Protein AF-A0A851DU60-F1 (afdb_monomer_lite)

Structure (mmCIF, N/CA/C/O backbone):
data_AF-A0A851DU60-F1
#
_entry.id   AF-A0A851DU60-F1
#
loop_
_atom_site.group_PDB
_atom_site.id
_atom_site.type_symbol
_atom_site.label_atom_id
_atom_site.label_alt_id
_atom_site.label_comp_id
_atom_site.label_asym_id
_atom_site.label_entity_id
_atom_site.label_seq_id
_atom_site.pdbx_PDB_ins_code
_atom_site.Cartn_x
_atom_site.Cartn_y
_atom_site.Cartn_z
_atom_site.occupancy
_atom_site.B_iso_or_equiv
_atom_site.auth_seq_id
_atom_site.auth_comp_id
_atom_site.auth_asym_id
_atom_site.auth_atom_id
_atom_site.pdbx_PDB_model_num
ATOM 1 N N . ARG A 1 1 ? -7.243 -5.054 -0.755 1.00 74.12 1 ARG A N 1
ATOM 2 C CA . ARG A 1 1 ? -7.673 -6.455 -0.478 1.00 74.12 1 ARG A CA 1
ATOM 3 C C . ARG A 1 1 ? -8.334 -6.602 0.893 1.00 74.12 1 ARG A C 1
ATOM 5 O O . ARG A 1 1 ? -9.461 -7.069 0.932 1.00 74.12 1 ARG A O 1
ATOM 12 N N . PHE A 1 2 ? -7.685 -6.195 1.992 1.00 80.75 2 PHE A N 1
ATOM 13 C CA . PHE A 1 2 ? -8.273 -6.273 3.339 1.00 80.75 2 PHE A CA 1
ATOM 14 C C . PHE A 1 2 ? -9.607 -5.522 3.461 1.00 80.75 2 PHE A C 1
ATOM 16 O O . PHE A 1 2 ? -10.603 -6.132 3.821 1.00 80.75 2 PHE A O 1
ATOM 23 N N . MET A 1 3 ? -9.647 -4.237 3.095 1.00 78.81 3 MET A N 1
ATOM 24 C CA . MET A 1 3 ? -10.864 -3.429 3.243 1.00 78.81 3 MET A CA 1
ATOM 25 C C . MET A 1 3 ? -12.066 -3.970 2.464 1.00 78.81 3 MET A C 1
ATOM 27 O O . MET A 1 3 ? -13.172 -3.964 2.981 1.00 78.81 3 MET A O 1
ATOM 31 N N . ILE A 1 4 ? -11.844 -4.493 1.255 1.00 80.31 4 ILE A N 1
ATOM 32 C CA . ILE A 1 4 ? -12.900 -5.129 0.455 1.00 80.31 4 ILE A CA 1
ATOM 33 C C . ILE A 1 4 ? -13.455 -6.348 1.207 1.00 80.31 4 ILE A C 1
ATOM 35 O O . ILE A 1 4 ? -14.658 -6.446 1.409 1.00 80.31 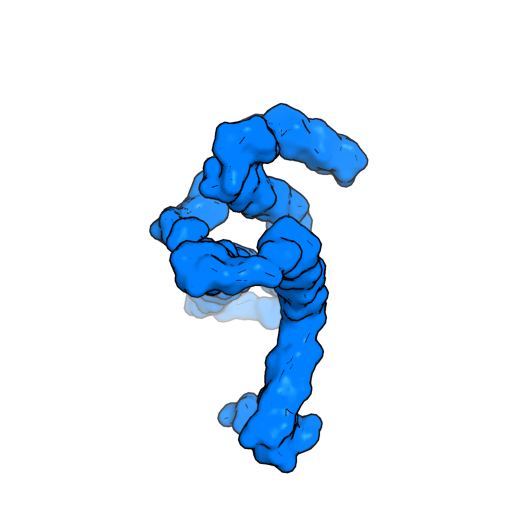4 ILE A O 1
ATOM 39 N N . LYS A 1 5 ? -12.577 -7.224 1.724 1.00 79.56 5 LYS A N 1
ATOM 40 C CA . LYS A 1 5 ? -12.985 -8.390 2.529 1.00 79.56 5 LYS A CA 1
ATOM 41 C C . LYS A 1 5 ? -13.700 -8.007 3.828 1.00 79.56 5 LYS A C 1
ATOM 43 O O . LYS A 1 5 ? -14.628 -8.699 4.221 1.00 79.56 5 LYS A O 1
ATOM 48 N N . GLN A 1 6 ? -13.279 -6.926 4.483 1.00 77.38 6 GLN A N 1
ATOM 49 C CA . GLN A 1 6 ? -13.956 -6.370 5.659 1.00 77.38 6 GLN A CA 1
ATOM 50 C C . GLN A 1 6 ? -15.393 -5.964 5.317 1.00 77.38 6 GLN A C 1
ATOM 52 O O . GLN A 1 6 ? -16.333 -6.421 5.959 1.00 77.38 6 GLN A O 1
ATOM 57 N N . VAL A 1 7 ? -15.580 -5.179 4.253 1.00 77.56 7 VAL A N 1
ATOM 58 C CA . VAL A 1 7 ? -16.913 -4.753 3.798 1.00 77.56 7 VAL A CA 1
ATOM 59 C C . VAL A 1 7 ? -17.774 -5.956 3.383 1.00 77.56 7 VAL A C 1
ATOM 61 O O . VAL A 1 7 ? -18.954 -6.033 3.731 1.00 77.56 7 VAL A O 1
ATOM 64 N N . GLU A 1 8 ? -17.194 -6.950 2.708 1.00 79.50 8 GLU A N 1
ATOM 65 C CA . GLU A 1 8 ? -17.879 -8.207 2.378 1.00 79.50 8 GLU A CA 1
ATOM 66 C C . GLU A 1 8 ? -18.298 -9.006 3.623 1.00 79.50 8 GLU A C 1
ATOM 68 O O . GLU A 1 8 ? -19.377 -9.593 3.643 1.00 79.50 8 GLU A O 1
ATOM 73 N N . GLN A 1 9 ? -17.468 -9.062 4.667 1.00 76.31 9 GLN A N 1
ATOM 74 C CA . GLN A 1 9 ?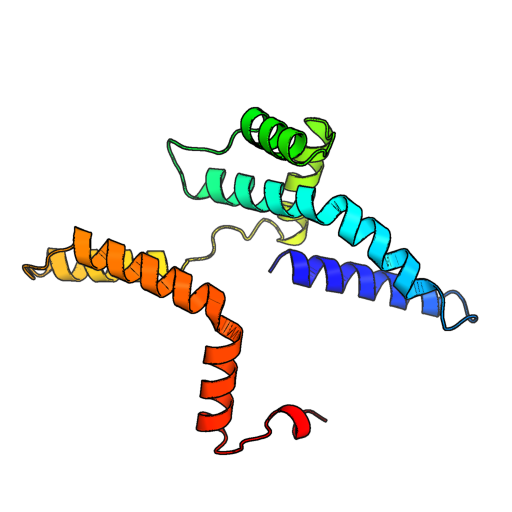 -17.794 -9.782 5.902 1.00 76.31 9 GLN A CA 1
ATOM 75 C C . GLN A 1 9 ? -18.912 -9.095 6.684 1.00 76.31 9 GLN A C 1
ATOM 77 O O . GLN A 1 9 ? -19.846 -9.767 7.118 1.00 76.31 9 GLN A O 1
ATOM 82 N N . ILE A 1 10 ? -18.852 -7.769 6.807 1.00 74.06 10 ILE A N 1
ATOM 83 C CA . ILE A 1 10 ? -19.875 -6.980 7.503 1.00 74.06 10 ILE A CA 1
ATOM 84 C C . ILE A 1 10 ? -21.217 -7.045 6.745 1.00 74.06 10 ILE A C 1
ATOM 86 O O . ILE A 1 10 ? -22.281 -7.165 7.350 1.00 74.06 10 ILE A O 1
ATOM 90 N N . SER A 1 11 ? -21.192 -7.023 5.409 1.00 68.19 11 SER A N 1
ATOM 91 C CA . SER A 1 11 ? -22.417 -7.172 4.607 1.00 68.19 11 SER A CA 1
ATOM 92 C C . SER A 1 11 ? -23.018 -8.583 4.683 1.00 68.19 11 SER A C 1
ATOM 94 O O . SER A 1 11 ? -24.244 -8.723 4.701 1.00 68.19 11 SER A O 1
ATOM 96 N N . LYS A 1 12 ? -22.189 -9.632 4.775 1.00 75.31 12 LYS A N 1
ATOM 97 C CA . LYS A 1 12 ? -22.652 -11.019 4.962 1.00 75.31 12 LYS A CA 1
ATOM 98 C C . LYS A 1 12 ? -23.296 -11.241 6.329 1.00 75.31 12 LYS A C 1
ATOM 100 O O . LYS A 1 12 ? -24.405 -11.766 6.371 1.00 75.31 12 LYS A O 1
ATOM 105 N N . SER A 1 13 ? -22.665 -10.786 7.412 1.00 66.81 13 SER A N 1
ATOM 106 C CA . SER A 1 13 ? -23.230 -10.922 8.764 1.00 66.81 13 SER A CA 1
ATOM 107 C C . SER A 1 13 ? -24.551 -10.162 8.918 1.00 66.81 13 SER A C 1
ATOM 109 O O . SER A 1 13 ? -25.468 -10.636 9.584 1.00 66.81 13 SER A O 1
ATOM 111 N N . SER A 1 14 ? -24.701 -9.020 8.238 1.00 61.34 14 SER A N 1
ATOM 112 C CA . SER A 1 14 ? -25.975 -8.296 8.171 1.00 61.34 14 SER A CA 1
ATOM 113 C C . SER A 1 14 ? -27.062 -9.091 7.435 1.00 61.34 14 SER A C 1
ATOM 115 O O . SER A 1 14 ? -28.162 -9.252 7.960 1.00 61.34 14 SER A O 1
ATOM 117 N N . ARG A 1 15 ? -26.761 -9.675 6.264 1.00 60.81 15 ARG A N 1
ATOM 118 C CA . ARG A 1 15 ? -27.721 -10.530 5.533 1.00 60.81 15 ARG A CA 1
ATOM 119 C C . ARG A 1 15 ? -28.170 -11.752 6.341 1.00 60.81 15 ARG A C 1
ATOM 121 O O . ARG A 1 15 ? -29.320 -12.166 6.218 1.00 60.81 15 ARG A O 1
ATOM 128 N N . GLU A 1 16 ? -27.285 -12.324 7.150 1.00 59.28 16 GLU A N 1
ATOM 129 C CA . GLU A 1 16 ? -27.603 -13.442 8.050 1.00 59.28 16 GLU A CA 1
ATOM 130 C C . GLU A 1 16 ? -28.490 -12.999 9.229 1.00 59.28 16 GLU A C 1
ATOM 132 O O . GLU A 1 16 ? -29.459 -13.684 9.562 1.00 59.28 16 GLU A O 1
ATOM 137 N N . ASN A 1 17 ? -28.245 -11.810 9.788 1.00 56.12 17 ASN A N 1
ATOM 138 C CA . ASN A 1 17 ? -29.085 -11.230 10.841 1.00 56.12 17 ASN A CA 1
ATOM 139 C C . ASN A 1 17 ? -30.480 -10.813 10.336 1.00 56.12 17 ASN A C 1
ATOM 141 O O . ASN A 1 17 ? -31.469 -11.034 11.031 1.00 56.12 17 ASN A O 1
ATOM 145 N N . VAL A 1 18 ? -30.595 -10.279 9.114 1.00 55.03 18 VAL A N 1
ATOM 146 C CA . VAL A 1 18 ? -31.890 -9.898 8.508 1.00 55.03 18 VAL A CA 1
ATOM 147 C C . VAL A 1 18 ? -32.754 -11.122 8.187 1.00 55.03 18 VAL A C 1
ATOM 149 O O . VAL A 1 18 ? -33.969 -11.067 8.332 1.00 55.03 18 VAL A O 1
ATOM 152 N N . ARG A 1 19 ? -32.157 -12.270 7.836 1.00 51.69 19 ARG A N 1
ATOM 153 C CA . ARG A 1 19 ? -32.909 -13.532 7.675 1.00 51.69 19 ARG A CA 1
ATOM 154 C C . ARG A 1 19 ? -33.484 -14.081 8.986 1.00 51.69 19 ARG A C 1
ATOM 156 O O . ARG A 1 19 ? -34.346 -14.949 8.935 1.00 51.69 19 ARG A O 1
ATOM 163 N N . SER A 1 20 ? -33.010 -13.589 10.130 1.00 52.12 20 SER A N 1
ATOM 164 C CA . SER A 1 20 ? -33.475 -13.994 11.462 1.00 52.12 20 SER A CA 1
ATOM 165 C C . SER A 1 20 ? -34.526 -13.035 12.046 1.00 52.12 20 SER A C 1
ATOM 167 O O . SER A 1 20 ? -35.208 -13.399 12.999 1.00 52.12 20 SER A O 1
ATOM 169 N N . CYS A 1 21 ? -34.682 -11.837 11.470 1.00 43.72 21 CYS A N 1
ATOM 170 C CA . CYS A 1 21 ? -35.644 -10.816 11.886 1.00 43.72 21 CYS A CA 1
ATOM 171 C C . CYS A 1 21 ? -36.375 -10.251 10.658 1.00 43.72 21 CYS A C 1
ATOM 173 O O . CYS A 1 21 ? -35.893 -9.328 10.002 1.00 43.72 21 CYS A O 1
ATOM 175 N N . GLU A 1 22 ? -37.567 -10.768 10.364 1.00 47.69 22 GLU A N 1
ATOM 176 C CA . GLU A 1 22 ? -38.508 -10.106 9.459 1.00 47.69 22 GLU A CA 1
ATOM 177 C C . GLU A 1 22 ? -39.044 -8.821 10.116 1.00 47.69 22 GLU A C 1
ATOM 179 O O . GLU A 1 22 ? -39.998 -8.886 10.883 1.00 47.69 22 GLU A O 1
ATOM 184 N N . GLN A 1 23 ? -38.418 -7.664 9.853 1.00 43.84 23 GLN A N 1
ATOM 185 C CA . GLN A 1 23 ? -39.059 -6.339 9.691 1.00 43.84 23 GLN A CA 1
ATOM 186 C C . GLN A 1 23 ? -38.030 -5.193 9.637 1.00 43.84 23 GLN A C 1
ATOM 188 O O . GLN A 1 23 ? -37.157 -5.087 10.495 1.00 43.84 23 GLN A O 1
ATOM 193 N N . GLY A 1 24 ? -38.219 -4.269 8.684 1.00 41.25 24 GLY A N 1
ATOM 194 C CA . GLY A 1 24 ? -37.709 -2.892 8.758 1.00 41.25 24 GLY A CA 1
ATOM 195 C C . GLY A 1 24 ? -36.584 -2.537 7.782 1.00 41.25 24 GLY A C 1
ATOM 196 O O . GLY A 1 24 ? -35.424 -2.415 8.170 1.00 41.25 24 GLY A O 1
ATOM 197 N N . GLU A 1 25 ? -36.932 -2.300 6.516 1.00 48.19 25 GLU A N 1
ATOM 198 C CA . GLU A 1 25 ? -36.049 -1.682 5.521 1.00 48.19 25 GLU A CA 1
ATOM 199 C C . GLU A 1 25 ? -35.803 -0.202 5.868 1.00 48.19 25 GLU A C 1
ATOM 201 O O . GLU A 1 25 ? -36.732 0.601 5.900 1.00 48.19 25 GLU A O 1
ATOM 206 N N . GLY A 1 26 ? -34.545 0.173 6.127 1.00 45.66 26 GLY A N 1
ATOM 207 C CA . GLY A 1 26 ? -34.121 1.581 6.098 1.00 45.66 26 GLY A CA 1
ATOM 208 C C . GLY A 1 26 ? -33.000 1.993 7.058 1.00 45.66 26 GLY A C 1
ATOM 209 O O . GLY A 1 26 ? -32.241 2.899 6.726 1.00 45.66 26 GLY A O 1
ATOM 210 N N . SER A 1 27 ? -32.834 1.338 8.213 1.00 49.78 27 SER A N 1
ATOM 211 C CA . SER A 1 27 ? -31.931 1.825 9.281 1.00 49.78 27 SER A CA 1
ATOM 212 C C . SER A 1 27 ? -30.586 1.094 9.405 1.00 49.78 27 SER A C 1
ATOM 214 O O . SER A 1 27 ? -29.660 1.616 10.020 1.00 49.78 27 SER A O 1
ATOM 216 N N . SER A 1 28 ? -30.434 -0.091 8.804 1.00 54.94 28 SER A N 1
ATOM 217 C CA . SER A 1 28 ? -29.236 -0.928 8.998 1.00 54.94 28 SER A CA 1
ATOM 218 C C . SER A 1 28 ? -27.964 -0.323 8.381 1.00 54.94 28 SER A C 1
ATOM 220 O O . SER A 1 28 ? -26.892 -0.391 8.980 1.00 54.94 28 SER A O 1
ATOM 222 N N . TRP A 1 29 ? -28.064 0.323 7.212 1.00 51.75 29 TRP A N 1
ATOM 223 C CA . TRP A 1 29 ? -26.894 0.812 6.468 1.00 51.75 29 TRP A CA 1
ATOM 224 C C . TRP A 1 29 ? -26.242 2.066 7.061 1.00 51.75 29 TRP A C 1
ATOM 226 O O . TRP A 1 29 ? -25.034 2.231 6.909 1.00 51.75 29 TRP A O 1
ATOM 236 N N . SER A 1 30 ? -26.996 2.949 7.724 1.00 54.19 30 SER A N 1
ATOM 237 C CA . SER A 1 30 ? -26.419 4.107 8.425 1.00 54.19 30 SER A CA 1
ATOM 238 C C . SER A 1 30 ? -25.661 3.658 9.674 1.00 54.19 30 SER A C 1
ATOM 240 O O . SER A 1 30 ? -24.494 4.005 9.809 1.00 54.19 30 SER A O 1
ATOM 242 N N . SER A 1 31 ? -26.244 2.764 10.484 1.00 56.66 31 SER A N 1
ATOM 243 C CA . SER A 1 31 ? -25.573 2.183 11.662 1.00 56.66 31 SER A CA 1
ATOM 244 C C . SER A 1 31 ? -24.327 1.346 11.335 1.00 56.66 31 SER A C 1
ATOM 246 O O . SER A 1 31 ? -23.480 1.124 12.194 1.00 56.66 31 SER A O 1
ATOM 248 N N . LEU A 1 32 ? -24.202 0.871 10.090 1.00 57.81 32 LEU A N 1
ATOM 249 C CA . LEU A 1 32 ? -23.053 0.095 9.614 1.00 57.81 32 LEU A CA 1
ATOM 250 C C . LEU A 1 32 ? -21.851 0.979 9.248 1.00 57.81 32 LEU A C 1
ATOM 252 O O . LEU A 1 32 ? -20.712 0.513 9.272 1.00 57.81 32 LEU A O 1
ATOM 256 N N . LYS A 1 33 ? -22.107 2.232 8.848 1.00 59.12 33 LYS A N 1
ATOM 257 C CA . LYS A 1 33 ? -21.073 3.162 8.376 1.00 59.12 33 LYS A CA 1
ATOM 258 C C . LYS A 1 33 ? -20.240 3.696 9.533 1.00 59.12 33 LYS A C 1
ATOM 260 O O . LYS A 1 33 ? -19.023 3.766 9.392 1.00 59.12 33 LYS A O 1
ATOM 265 N N . ASP A 1 34 ? -20.872 3.983 10.662 1.00 60.78 34 ASP A N 1
ATOM 266 C CA . ASP A 1 34 ? -20.228 4.580 11.834 1.00 60.78 34 ASP A CA 1
ATOM 267 C C . ASP A 1 34 ? -19.012 3.765 12.334 1.00 60.78 34 ASP A C 1
ATOM 269 O O . ASP A 1 34 ? -17.903 4.300 12.323 1.00 60.78 34 ASP A O 1
ATOM 273 N N . PRO A 1 35 ? -19.106 2.444 12.609 1.00 65.00 35 PRO A N 1
ATOM 274 C CA . PRO A 1 35 ? -17.947 1.665 13.062 1.00 65.00 35 PRO A CA 1
ATOM 275 C C . PRO A 1 35 ? -16.863 1.478 11.985 1.00 65.00 35 PRO A C 1
ATOM 277 O O . PRO A 1 35 ? -15.686 1.278 12.308 1.00 65.00 35 PRO A O 1
ATOM 280 N N . ILE A 1 36 ? -17.230 1.529 10.698 1.00 68.62 36 ILE A N 1
ATOM 281 C CA . ILE A 1 36 ? -16.264 1.457 9.592 1.00 68.62 36 ILE A CA 1
ATOM 282 C C . ILE A 1 36 ? -15.462 2.755 9.524 1.00 68.62 36 ILE A C 1
ATOM 284 O O . ILE A 1 36 ? -14.239 2.686 9.422 1.00 68.62 36 ILE A O 1
ATOM 288 N N . TYR A 1 37 ? -16.122 3.912 9.608 1.00 69.56 37 TYR A N 1
ATOM 289 C CA . TYR A 1 37 ? -15.466 5.221 9.603 1.00 69.56 37 TYR A CA 1
ATOM 290 C C . TYR A 1 37 ? -14.604 5.429 10.849 1.00 69.56 37 TYR A C 1
ATOM 292 O O . TYR A 1 37 ? -13.441 5.821 10.721 1.00 69.56 37 TYR A O 1
ATOM 300 N N . ASP A 1 38 ? -15.121 5.074 12.025 1.00 73.56 38 ASP A N 1
ATOM 301 C CA . ASP A 1 38 ? -14.432 5.268 13.306 1.00 73.56 38 ASP A CA 1
ATOM 302 C C . ASP A 1 38 ? -13.156 4.433 13.433 1.00 73.56 38 ASP A C 1
ATOM 304 O O . ASP A 1 38 ? -12.212 4.820 14.122 1.00 73.56 38 ASP A O 1
ATOM 308 N N . THR A 1 39 ? -13.091 3.288 12.749 1.00 83.38 39 THR A N 1
ATOM 309 C CA . THR A 1 39 ? -11.904 2.420 12.766 1.00 83.38 39 THR A CA 1
ATOM 310 C C . THR A 1 39 ? -11.068 2.515 11.496 1.00 83.38 39 THR A C 1
ATOM 312 O O . THR A 1 39 ? -9.975 1.951 11.448 1.00 83.38 39 THR A O 1
ATOM 315 N N . PHE A 1 40 ? -11.524 3.244 10.475 1.00 85.88 40 PHE A N 1
ATOM 316 C CA . PHE A 1 40 ? -10.883 3.294 9.162 1.00 85.88 40 PHE A CA 1
ATOM 317 C C . PHE A 1 40 ? -9.412 3.707 9.240 1.00 85.88 40 PHE A C 1
ATOM 319 O O . PHE A 1 40 ? -8.536 3.018 8.713 1.00 85.88 40 PHE A O 1
ATOM 326 N N . VAL A 1 41 ? -9.136 4.812 9.935 1.00 90.00 41 VAL A N 1
ATOM 327 C CA . VAL A 1 41 ? -7.781 5.363 10.057 1.00 90.00 41 VAL A CA 1
ATOM 328 C C . VAL A 1 41 ? -6.880 4.401 10.829 1.00 90.00 41 VAL A C 1
ATOM 330 O O . VAL A 1 41 ? -5.755 4.143 10.401 1.00 90.00 41 VAL A O 1
ATOM 333 N N . LEU A 1 42 ? -7.394 3.784 11.899 1.00 91.38 42 LEU A N 1
ATOM 334 C CA . LEU A 1 42 ? -6.678 2.746 12.640 1.00 91.38 42 LEU A CA 1
ATOM 335 C C . LEU A 1 42 ? -6.332 1.552 11.739 1.00 91.38 42 LEU A C 1
ATOM 337 O O . LEU A 1 42 ? -5.187 1.102 11.721 1.00 91.38 42 LEU A O 1
ATOM 341 N N . ARG A 1 43 ? -7.290 1.068 10.936 1.00 90.81 43 ARG A N 1
ATOM 342 C CA . ARG A 1 43 ? -7.069 -0.031 9.982 1.00 90.81 43 ARG A CA 1
ATOM 343 C C . ARG A 1 43 ? -6.026 0.320 8.930 1.00 90.81 43 ARG A C 1
ATOM 345 O O . ARG A 1 43 ? -5.201 -0.532 8.597 1.00 90.81 43 ARG A O 1
ATOM 352 N N . LEU A 1 44 ? -6.064 1.545 8.413 1.00 91.00 44 LEU A N 1
ATOM 353 C CA . LEU A 1 44 ? -5.117 2.027 7.414 1.00 91.00 44 LEU A CA 1
ATOM 354 C C . LEU A 1 44 ? -3.700 2.065 7.989 1.00 91.00 44 LEU A C 1
ATOM 356 O O . LEU A 1 44 ? -2.791 1.480 7.399 1.00 91.00 44 LEU A O 1
ATOM 360 N N . VAL A 1 45 ? -3.525 2.657 9.172 1.00 91.88 45 VAL A N 1
ATOM 361 C CA . VAL A 1 45 ? -2.223 2.717 9.850 1.00 91.88 45 VAL A CA 1
ATOM 362 C C . VAL A 1 45 ? -1.705 1.315 10.180 1.00 91.88 45 VAL A C 1
ATOM 364 O O . VAL A 1 45 ? -0.550 1.020 9.880 1.00 91.88 45 VAL A O 1
ATOM 367 N N . SER A 1 46 ? -2.553 0.409 10.678 1.00 92.75 46 SER A N 1
ATOM 368 C CA . SER A 1 46 ? -2.165 -0.993 10.902 1.00 92.75 46 SER A CA 1
ATOM 369 C C . SER A 1 46 ? -1.714 -1.693 9.614 1.00 92.75 46 SER A C 1
ATOM 371 O O . SER A 1 46 ? -0.736 -2.437 9.628 1.00 92.75 46 SER A O 1
ATOM 373 N N . CYS A 1 47 ? -2.379 -1.451 8.477 1.00 91.00 47 CYS A N 1
ATOM 374 C CA . CYS A 1 47 ? -1.947 -2.007 7.189 1.00 91.00 47 CYS A CA 1
ATOM 375 C C . CYS A 1 47 ? -0.564 -1.479 6.775 1.00 91.00 47 CYS A C 1
ATOM 377 O O . CYS A 1 47 ? 0.265 -2.260 6.307 1.00 91.00 47 CYS A O 1
ATOM 379 N N . VAL A 1 48 ? -0.299 -0.183 6.977 1.00 89.94 48 VAL A N 1
ATOM 380 C CA . VAL A 1 48 ? 1.007 0.437 6.690 1.00 89.94 48 VAL A CA 1
ATOM 381 C C . VAL A 1 48 ? 2.099 -0.140 7.591 1.00 89.94 48 VAL A C 1
ATOM 383 O O . VAL A 1 48 ? 3.175 -0.479 7.101 1.00 89.94 48 VAL A O 1
ATOM 386 N N . GLN A 1 49 ? 1.828 -0.322 8.886 1.00 90.81 49 GLN A N 1
ATOM 387 C CA . GLN A 1 49 ? 2.780 -0.940 9.811 1.00 90.81 49 GLN A CA 1
ATOM 388 C C . GLN A 1 49 ? 3.115 -2.379 9.425 1.00 90.81 49 GLN A C 1
ATOM 390 O O . GLN A 1 49 ? 4.289 -2.744 9.400 1.00 90.81 49 GLN A O 1
ATOM 395 N N . LEU A 1 50 ? 2.108 -3.190 9.086 1.00 89.75 50 LEU A N 1
ATOM 396 C CA . LEU A 1 50 ? 2.326 -4.560 8.622 1.00 89.75 50 LEU A CA 1
ATOM 397 C C . LEU A 1 50 ? 3.152 -4.588 7.330 1.00 89.75 50 LEU A C 1
ATOM 399 O O . LEU A 1 50 ? 4.124 -5.333 7.253 1.00 89.75 50 LEU A O 1
ATOM 403 N N . ALA A 1 51 ? 2.824 -3.749 6.344 1.00 86.62 51 ALA A N 1
ATOM 404 C CA . ALA A 1 51 ? 3.590 -3.660 5.100 1.00 86.62 51 ALA A CA 1
ATOM 405 C C . ALA A 1 51 ? 5.045 -3.225 5.347 1.00 86.62 51 ALA A C 1
ATOM 407 O O . ALA A 1 51 ? 5.970 -3.800 4.773 1.00 86.62 51 ALA A O 1
ATOM 408 N N . SER A 1 52 ? 5.251 -2.259 6.246 1.00 87.00 52 SER A N 1
ATOM 409 C CA . SER A 1 52 ? 6.572 -1.779 6.651 1.00 87.00 52 SER A CA 1
ATOM 410 C C . SER A 1 52 ? 7.392 -2.869 7.349 1.00 87.00 52 SER A C 1
ATOM 412 O O . SER A 1 52 ? 8.547 -3.070 6.989 1.00 87.00 52 SER A O 1
ATOM 414 N N . LYS A 1 53 ? 6.788 -3.637 8.267 1.00 87.06 53 LYS A N 1
ATOM 415 C CA . LYS A 1 53 ? 7.428 -4.788 8.934 1.00 87.06 53 LYS A CA 1
ATOM 416 C C . LYS A 1 53 ? 7.854 -5.886 7.954 1.00 87.06 53 LYS A C 1
ATOM 418 O O . LYS A 1 53 ? 8.837 -6.568 8.211 1.00 87.06 53 LYS A O 1
ATOM 423 N N . LEU A 1 54 ? 7.112 -6.074 6.861 1.00 80.00 54 LEU A N 1
ATOM 424 C CA . LEU A 1 54 ? 7.405 -7.098 5.850 1.00 80.00 54 LEU A CA 1
ATOM 425 C C . LEU A 1 54 ? 8.441 -6.652 4.817 1.00 80.00 54 LEU A C 1
ATOM 427 O O . LEU A 1 54 ? 9.202 -7.481 4.330 1.00 80.00 54 LEU A O 1
ATOM 431 N N . SER A 1 55 ? 8.438 -5.367 4.458 1.00 73.62 55 SER A N 1
ATOM 432 C CA . SER A 1 55 ? 9.190 -4.861 3.299 1.00 73.62 55 SER A CA 1
ATOM 433 C C . SER A 1 55 ? 10.466 -4.115 3.685 1.00 73.62 55 SER A C 1
ATOM 435 O O . SER A 1 55 ? 11.350 -3.948 2.851 1.00 73.62 55 SER A O 1
ATOM 437 N N . LEU A 1 56 ? 10.581 -3.635 4.929 1.00 66.00 56 LEU A N 1
ATOM 438 C CA . LEU A 1 56 ? 11.703 -2.810 5.372 1.00 66.00 56 LEU A CA 1
ATOM 439 C C . LEU A 1 56 ? 12.478 -3.523 6.478 1.00 66.00 56 LEU A C 1
ATOM 441 O O . LEU A 1 56 ? 11.974 -3.729 7.575 1.00 66.00 56 LEU A O 1
ATOM 445 N N . HIS A 1 57 ? 13.742 -3.839 6.209 1.00 59.06 57 HIS A N 1
ATOM 446 C CA . HIS A 1 57 ? 14.621 -4.482 7.189 1.00 59.06 57 HIS A CA 1
ATOM 447 C C . HIS A 1 57 ? 15.156 -3.500 8.256 1.00 59.06 57 HIS A C 1
ATOM 449 O O . HIS A 1 57 ? 15.531 -3.920 9.346 1.00 59.06 57 HIS A O 1
ATOM 455 N N . TYR A 1 58 ? 15.174 -2.187 7.973 1.00 54.94 58 TYR A N 1
ATOM 456 C CA . TYR A 1 58 ? 15.786 -1.177 8.859 1.00 54.94 58 TYR A CA 1
ATOM 457 C C . TYR A 1 58 ? 14.888 0.021 9.222 1.00 54.94 58 TYR A C 1
ATOM 459 O O . TYR A 1 58 ? 15.061 0.595 10.292 1.00 54.94 58 TYR A O 1
ATOM 467 N N . ASN A 1 59 ? 13.891 0.371 8.398 1.00 63.47 59 ASN A N 1
ATOM 468 C CA . ASN A 1 59 ? 13.009 1.533 8.612 1.00 63.47 59 ASN A CA 1
ATOM 469 C C . ASN A 1 59 ? 11.572 1.110 8.941 1.00 63.47 59 ASN A C 1
ATOM 471 O O . ASN A 1 59 ? 10.610 1.544 8.306 1.00 63.47 59 ASN A O 1
ATOM 475 N N . ILE A 1 60 ? 11.427 0.212 9.913 1.00 76.25 60 ILE A N 1
ATOM 476 C CA . ILE A 1 60 ? 10.117 -0.304 10.310 1.00 76.25 60 ILE A CA 1
ATOM 477 C C . ILE A 1 60 ? 9.325 0.798 11.024 1.00 76.25 60 ILE A C 1
ATOM 479 O O . ILE A 1 60 ? 9.798 1.392 11.997 1.00 76.25 60 ILE A O 1
ATOM 483 N N . VAL A 1 61 ? 8.087 1.035 10.590 1.00 80.12 61 VAL A N 1
ATOM 484 C CA . VAL A 1 61 ? 7.124 1.877 11.306 1.00 80.12 61 VAL A CA 1
ATOM 485 C C . VAL A 1 61 ? 6.753 1.169 12.608 1.00 80.12 61 VAL A C 1
ATOM 487 O O . VAL A 1 61 ? 5.903 0.275 12.649 1.00 80.12 61 VAL A O 1
ATOM 490 N N . ASN A 1 62 ? 7.432 1.551 13.687 1.00 85.25 62 ASN A N 1
ATOM 491 C CA . ASN A 1 62 ? 7.181 1.001 15.011 1.00 85.25 62 ASN A CA 1
ATOM 492 C C . ASN A 1 62 ? 5.840 1.501 15.588 1.00 85.25 62 ASN A C 1
ATOM 494 O O . ASN A 1 62 ? 5.213 2.438 15.084 1.00 85.25 62 ASN A O 1
ATOM 498 N N . THR A 1 63 ? 5.391 0.845 16.657 1.00 87.06 63 THR A N 1
ATOM 499 C CA . THR A 1 63 ? 4.135 1.158 17.352 1.00 87.06 63 THR A CA 1
ATOM 500 C C . THR A 1 63 ? 4.097 2.606 17.843 1.00 87.06 63 THR A C 1
ATOM 502 O O . THR A 1 63 ? 3.068 3.262 17.725 1.00 87.06 63 THR A O 1
ATOM 505 N N . ASP A 1 64 ? 5.209 3.139 18.350 1.00 88.12 64 ASP A N 1
ATOM 506 C CA . ASP A 1 64 ? 5.266 4.505 18.880 1.00 88.12 64 ASP A CA 1
ATOM 507 C C . ASP A 1 64 ? 5.161 5.573 17.778 1.00 88.12 64 ASP A C 1
ATOM 509 O O . ASP A 1 64 ? 4.487 6.583 17.966 1.00 88.12 64 ASP A O 1
ATOM 513 N N . THR A 1 65 ? 5.763 5.350 16.609 1.00 89.44 65 THR A N 1
ATOM 514 C CA . THR A 1 65 ? 5.661 6.227 15.434 1.00 89.44 65 THR A CA 1
ATOM 515 C C . THR A 1 65 ? 4.238 6.229 14.888 1.00 89.44 65 THR A C 1
ATOM 517 O O . THR A 1 65 ? 3.696 7.295 14.601 1.00 89.44 65 THR A O 1
ATOM 520 N N . ALA A 1 66 ? 3.601 5.059 14.808 1.00 90.50 66 ALA A N 1
ATOM 521 C CA . ALA A 1 66 ? 2.205 4.950 14.398 1.00 90.50 66 ALA A CA 1
ATOM 522 C C . ALA A 1 66 ? 1.253 5.649 15.379 1.00 90.50 66 ALA A C 1
ATOM 524 O O . ALA A 1 66 ? 0.365 6.381 14.950 1.00 90.50 66 ALA A O 1
ATOM 525 N N . LEU A 1 67 ? 1.463 5.494 16.690 1.00 91.75 67 LEU A N 1
ATOM 526 C CA . LEU A 1 67 ? 0.658 6.189 17.695 1.00 91.75 67 LEU A CA 1
ATOM 527 C C . LEU A 1 67 ? 0.863 7.704 17.664 1.00 91.75 67 LEU A C 1
ATOM 529 O O . LEU A 1 67 ? -0.117 8.439 17.724 1.00 91.75 67 LEU A O 1
ATOM 533 N N . LYS A 1 68 ? 2.10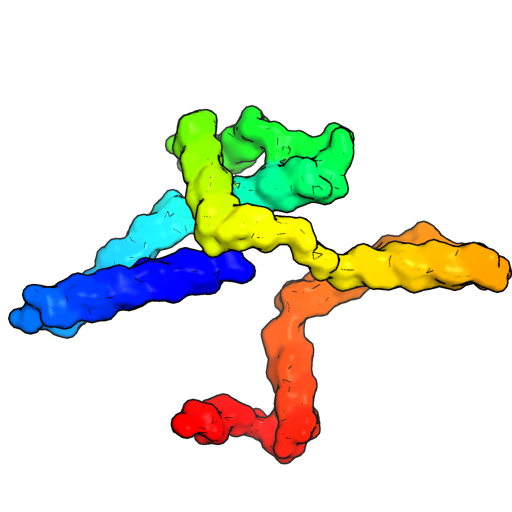1 8.186 17.507 1.00 92.00 68 LYS A N 1
ATOM 534 C CA . LYS A 1 68 ? 2.377 9.623 17.336 1.00 92.00 68 LYS A CA 1
ATOM 535 C C . LYS A 1 68 ? 1.695 10.191 16.090 1.00 92.00 68 LYS A C 1
ATOM 537 O O . LYS A 1 68 ? 1.168 11.298 16.136 1.00 92.00 68 LYS A O 1
ATOM 542 N N . PHE A 1 69 ? 1.681 9.432 14.994 1.00 91.75 69 PHE A N 1
ATOM 543 C CA . PHE A 1 69 ? 0.967 9.804 13.774 1.00 91.75 69 PHE A CA 1
ATOM 544 C C . PHE A 1 69 ? -0.556 9.829 13.977 1.00 91.75 69 PHE A C 1
ATOM 546 O O . PHE A 1 69 ? -1.225 10.768 13.563 1.00 91.75 69 PHE A O 1
ATOM 553 N N . LEU A 1 70 ? -1.123 8.840 14.670 1.00 91.19 70 LEU A N 1
ATOM 554 C CA . LEU A 1 70 ? -2.552 8.834 14.999 1.00 91.19 70 LEU A CA 1
ATOM 555 C C . LEU A 1 70 ? -2.925 10.021 15.905 1.00 91.19 70 LEU A C 1
ATOM 557 O O . LEU A 1 70 ? -3.927 10.692 15.659 1.00 91.19 70 LEU A O 1
ATOM 561 N N . GLN A 1 71 ? -2.074 10.346 16.881 1.00 92.50 71 GLN A N 1
ATOM 562 C CA . GLN A 1 71 ? -2.245 11.503 17.761 1.00 92.50 71 GLN A CA 1
ATOM 563 C C . GLN A 1 71 ? -2.190 12.834 17.001 1.00 92.50 71 GLN A C 1
ATOM 565 O O . GLN A 1 71 ? -2.993 13.723 17.288 1.00 92.50 71 GLN A O 1
ATOM 570 N N . SER A 1 72 ? -1.301 12.985 16.011 1.00 93.00 72 SER A N 1
ATOM 571 C CA . SER A 1 72 ? -1.249 14.207 15.192 1.00 93.00 72 SER A CA 1
ATOM 572 C C . SER A 1 72 ? -2.507 14.400 14.337 1.00 93.00 72 SER A C 1
ATOM 574 O O . SER A 1 72 ? -2.885 15.534 14.046 1.00 93.00 72 SER A O 1
ATOM 576 N N . LEU A 1 73 ? -3.204 13.308 14.014 1.00 89.50 73 LEU A N 1
ATOM 577 C CA . LEU A 1 73 ? -4.509 13.300 13.352 1.00 89.50 73 LEU A CA 1
ATOM 578 C C . LEU A 1 73 ? -5.700 13.431 14.323 1.00 89.50 73 LEU A C 1
ATOM 580 O O . LEU A 1 73 ? -6.844 13.325 13.889 1.00 89.50 73 LEU A O 1
ATOM 584 N N . LYS A 1 74 ? -5.451 13.700 15.615 1.00 89.69 74 LYS A N 1
ATOM 585 C CA . LYS A 1 74 ? -6.453 13.806 16.698 1.00 89.69 74 LYS A CA 1
ATOM 586 C C . LYS A 1 74 ? -7.153 12.492 17.065 1.00 89.69 74 LYS A C 1
ATOM 588 O O . LYS A 1 74 ? -8.190 12.521 17.725 1.00 89.69 74 LYS A O 1
ATOM 593 N N . TYR A 1 75 ? -6.572 11.349 16.707 1.00 88.00 75 TYR A N 1
ATOM 594 C CA . TYR A 1 75 ? -7.040 10.045 17.167 1.00 88.00 75 TYR A CA 1
ATOM 595 C C . TYR A 1 75 ? -6.272 9.598 18.414 1.00 88.00 75 TYR A C 1
ATOM 597 O O . TYR A 1 75 ? -5.040 9.606 18.444 1.00 88.00 75 TYR A O 1
ATOM 605 N N . SER A 1 76 ? -7.002 9.169 19.443 1.00 88.94 76 SER A N 1
ATOM 606 C CA . SER A 1 76 ? -6.428 8.643 20.683 1.00 88.94 76 SER A CA 1
ATOM 607 C C . SER A 1 76 ? -6.642 7.137 20.758 1.00 88.94 76 SER A C 1
ATOM 609 O O . SER A 1 76 ? -7.659 6.689 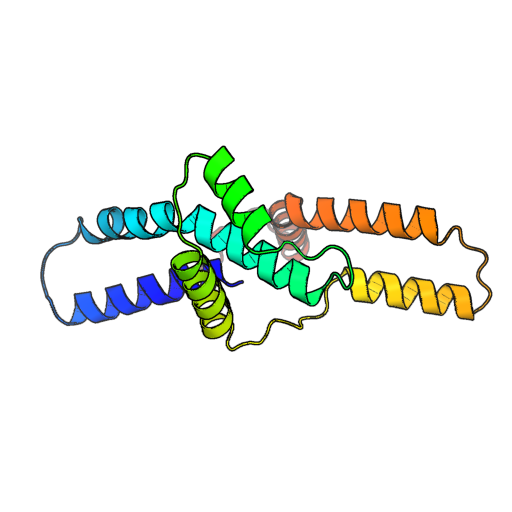21.278 1.00 88.94 76 SER A O 1
ATOM 611 N N . TYR A 1 77 ? -5.670 6.371 20.264 1.00 89.50 77 TYR A N 1
ATOM 612 C CA . TYR A 1 77 ? -5.643 4.915 20.400 1.00 89.50 77 TYR A CA 1
ATOM 613 C C . TYR A 1 77 ? -4.530 4.467 21.346 1.00 89.50 77 TYR A C 1
ATOM 615 O O . TYR A 1 77 ? -3.487 5.113 21.490 1.00 89.50 77 TYR A O 1
ATOM 623 N N . THR A 1 78 ? -4.743 3.323 21.972 1.00 91.75 78 THR A N 1
ATOM 624 C CA . THR A 1 78 ? -3.777 2.627 22.813 1.00 91.75 78 THR A CA 1
ATOM 625 C C . THR A 1 78 ? -2.906 1.680 21.985 1.00 91.75 78 THR A C 1
ATOM 627 O O . THR A 1 78 ? -3.250 1.263 20.876 1.00 91.75 78 THR A O 1
ATOM 630 N N . LYS A 1 79 ? -1.760 1.278 22.551 1.00 92.38 79 LYS A N 1
ATOM 631 C CA . LYS A 1 79 ? -0.901 0.239 21.954 1.00 92.38 79 LYS A CA 1
ATOM 632 C C . LYS A 1 79 ? -1.658 -1.078 21.751 1.00 92.38 79 LYS A C 1
ATOM 634 O O . LYS A 1 79 ? -1.426 -1.758 20.755 1.00 92.38 79 LYS A O 1
ATOM 639 N N . GLN A 1 80 ? -2.551 -1.412 22.684 1.00 92.69 80 GLN A N 1
ATOM 640 C CA . GLN A 1 80 ? -3.349 -2.632 22.644 1.00 92.69 80 GLN A CA 1
ATOM 641 C C . GLN A 1 80 ? -4.329 -2.618 21.467 1.00 92.69 80 GLN A C 1
ATOM 643 O O . GLN A 1 80 ? -4.333 -3.556 20.676 1.00 92.69 80 GLN A O 1
ATOM 648 N N . GLU A 1 81 ? -5.082 -1.530 21.287 1.00 91.56 81 GLU A N 1
ATOM 649 C CA . GLU A 1 81 ? -6.023 -1.386 20.165 1.00 91.56 81 GLU A CA 1
ATOM 650 C C . GLU A 1 81 ? -5.314 -1.449 18.807 1.00 91.56 81 GLU A C 1
ATOM 652 O O . GLU A 1 81 ? -5.816 -2.054 17.858 1.00 91.56 81 GLU A O 1
ATOM 657 N N . LEU A 1 82 ? -4.112 -0.871 18.713 1.00 92.88 82 LEU A N 1
ATOM 658 C CA . LEU A 1 82 ? -3.307 -0.938 17.496 1.00 92.88 82 LEU A CA 1
ATOM 659 C C . LEU A 1 82 ? -2.870 -2.376 17.175 1.00 92.88 82 LEU A C 1
ATOM 661 O O . LEU A 1 82 ? -2.967 -2.808 16.025 1.00 92.88 82 LEU A O 1
ATOM 665 N N . LEU A 1 83 ? -2.444 -3.134 18.188 1.00 92.31 83 LEU A N 1
ATOM 666 C CA . LEU A 1 83 ? -2.032 -4.531 18.041 1.00 92.31 83 LEU A CA 1
ATOM 667 C C . LEU A 1 83 ? -3.216 -5.440 17.687 1.00 92.31 83 LEU A C 1
ATOM 669 O O . LEU A 1 83 ? -3.111 -6.289 16.799 1.00 92.31 83 LEU A O 1
ATOM 673 N N . GLU A 1 84 ? -4.363 -5.243 18.332 1.00 93.56 84 GLU A N 1
ATOM 674 C CA . GLU A 1 84 ? -5.601 -5.951 17.997 1.00 93.56 84 GLU A CA 1
ATOM 675 C C . GLU A 1 84 ? -6.052 -5.647 16.568 1.00 93.56 84 GLU A C 1
ATOM 677 O O . GLU A 1 84 ? -6.469 -6.553 15.834 1.00 93.56 84 GLU A O 1
ATOM 682 N N . SER A 1 85 ? -5.908 -4.393 16.136 1.00 92.69 85 SER A N 1
ATOM 683 C CA . SER A 1 85 ? -6.185 -3.996 14.761 1.00 92.69 85 SER A CA 1
ATOM 684 C C . SER A 1 85 ? -5.269 -4.713 13.763 1.00 92.69 85 SER A C 1
ATOM 686 O O . SER A 1 85 ? -5.780 -5.294 12.799 1.00 92.69 85 SER A O 1
ATOM 688 N N . GLU A 1 86 ? -3.953 -4.758 14.007 1.00 92.69 86 GLU A N 1
ATOM 689 C CA . GLU A 1 86 ? -3.001 -5.516 13.179 1.00 92.69 86 GLU A CA 1
ATOM 690 C C . GLU A 1 86 ? -3.363 -7.007 13.112 1.00 92.69 86 GLU A C 1
ATOM 692 O O . GLU A 1 86 ? -3.436 -7.589 12.025 1.00 92.69 86 GLU A O 1
ATOM 697 N N . LEU A 1 87 ? -3.657 -7.626 14.258 1.00 92.44 87 LEU A N 1
ATOM 698 C CA . LEU A 1 87 ? -4.030 -9.037 14.324 1.00 92.44 87 LEU A CA 1
ATOM 699 C C . LEU A 1 87 ? -5.303 -9.323 13.520 1.00 92.44 87 LEU A C 1
ATOM 701 O O . LEU A 1 87 ? -5.388 -10.331 12.815 1.00 92.44 87 LEU A O 1
ATOM 705 N N . ALA A 1 88 ? -6.296 -8.442 13.600 1.00 91.31 88 ALA A N 1
ATOM 706 C CA . ALA A 1 88 ? -7.524 -8.570 12.828 1.00 91.31 88 ALA A CA 1
ATOM 707 C C . ALA A 1 88 ? -7.286 -8.396 11.315 1.00 91.31 88 ALA A C 1
ATOM 709 O O . ALA A 1 88 ? -7.885 -9.136 10.527 1.00 91.31 88 ALA A O 1
ATOM 710 N N . VAL A 1 89 ? -6.372 -7.512 10.893 1.00 91.44 89 VAL A N 1
ATOM 711 C CA . VAL A 1 89 ? -5.942 -7.420 9.483 1.00 91.44 89 VAL A CA 1
ATOM 712 C C . VAL A 1 89 ? -5.331 -8.743 9.022 1.00 91.44 89 VAL A C 1
ATOM 714 O O . VAL A 1 89 ? -5.762 -9.307 8.011 1.00 91.44 89 VAL A O 1
ATOM 717 N N . LEU A 1 90 ? -4.387 -9.284 9.793 1.00 91.12 90 LEU A N 1
ATOM 718 C CA . LEU A 1 90 ? -3.717 -10.549 9.486 1.00 91.12 90 LEU A CA 1
ATOM 719 C C . LEU A 1 90 ? -4.700 -11.721 9.399 1.00 91.12 90 LEU A C 1
ATOM 721 O O . LEU A 1 90 ? -4.695 -12.454 8.409 1.00 91.12 90 LEU A O 1
ATOM 725 N N . LYS A 1 91 ? -5.594 -11.865 10.384 1.00 91.19 91 LYS A N 1
ATOM 726 C CA . LYS A 1 91 ? -6.630 -12.910 10.399 1.00 91.19 91 LYS A CA 1
ATOM 727 C C . LYS A 1 91 ? -7.555 -12.817 9.185 1.00 91.19 91 LYS A C 1
ATOM 729 O O . LYS A 1 91 ? -7.816 -13.828 8.537 1.00 91.19 91 LYS A O 1
ATOM 734 N N . THR A 1 92 ? -7.992 -11.611 8.825 1.00 89.12 92 THR A N 1
ATOM 735 C CA . THR A 1 92 ? -8.872 -11.379 7.661 1.00 89.12 92 THR A CA 1
ATOM 736 C C . THR A 1 92 ? -8.183 -11.746 6.346 1.00 89.12 92 THR A C 1
ATOM 738 O O . THR A 1 92 ? -8.800 -12.279 5.418 1.00 89.12 92 THR A O 1
ATOM 741 N N . LEU A 1 93 ? -6.875 -11.507 6.264 1.00 87.88 93 LEU A N 1
ATOM 742 C CA . LEU A 1 93 ? -6.046 -11.924 5.136 1.00 87.88 93 LEU A CA 1
ATOM 743 C C . LEU A 1 93 ? -5.601 -13.391 5.223 1.00 87.88 93 LEU A C 1
ATOM 745 O O . LEU A 1 93 ? -4.913 -13.853 4.319 1.00 87.88 93 LEU A O 1
ATOM 749 N N . ARG A 1 94 ? -5.996 -14.134 6.267 1.00 88.75 94 ARG A N 1
ATOM 750 C CA . ARG A 1 94 ? -5.521 -15.498 6.559 1.00 88.75 94 ARG A CA 1
ATOM 751 C C . ARG A 1 94 ? -3.994 -15.596 6.561 1.00 88.75 94 ARG A C 1
ATOM 753 O O . ARG A 1 94 ? -3.438 -16.574 6.077 1.00 88.75 94 ARG A O 1
ATOM 760 N N . PHE A 1 95 ? -3.329 -14.550 7.053 1.00 87.12 95 PHE A N 1
ATOM 761 C CA . PHE A 1 95 ? -1.870 -14.415 7.077 1.00 87.12 95 PHE A CA 1
ATOM 762 C C . PHE A 1 95 ? -1.200 -14.503 5.686 1.00 87.12 95 PHE A C 1
ATOM 764 O O . PHE A 1 95 ? 0.020 -14.594 5.590 1.00 87.12 95 PHE A O 1
ATOM 771 N N . GLN A 1 96 ? -1.968 -14.404 4.592 1.00 85.62 96 GLN A N 1
ATOM 772 C CA . GLN A 1 96 ? -1.454 -14.376 3.219 1.00 85.62 96 GLN A CA 1
ATOM 773 C C . GLN A 1 96 ? -1.066 -12.947 2.820 1.00 85.62 96 GLN A C 1
ATOM 775 O O . GLN A 1 96 ? -1.769 -12.275 2.062 1.00 85.62 96 GLN A O 1
ATOM 780 N N . ILE A 1 97 ? 0.044 -12.476 3.385 1.00 81.69 97 ILE A N 1
ATOM 781 C CA . ILE A 1 97 ? 0.560 -11.107 3.212 1.00 81.69 97 ILE A CA 1
ATOM 782 C C . ILE A 1 97 ? 1.792 -11.027 2.296 1.00 81.69 97 ILE A C 1
ATOM 784 O O . ILE A 1 97 ? 2.029 -9.977 1.709 1.00 81.69 97 ILE A O 1
ATOM 788 N N . ASN A 1 98 ? 2.506 -12.140 2.089 1.00 78.38 98 ASN A N 1
ATOM 789 C CA . ASN A 1 98 ? 3.659 -12.238 1.181 1.00 78.38 98 ASN A CA 1
ATOM 790 C C . ASN A 1 98 ? 3.221 -12.422 -0.278 1.00 78.38 98 ASN A C 1
ATOM 792 O O . ASN A 1 98 ? 3.484 -13.450 -0.899 1.00 78.38 98 ASN A O 1
ATOM 796 N N . VAL A 1 99 ? 2.499 -11.447 -0.822 1.00 78.06 99 VAL A N 1
ATOM 797 C CA . VAL A 1 99 ? 2.123 -11.454 -2.240 1.00 78.06 99 VAL A CA 1
ATOM 798 C C . VAL A 1 99 ? 3.184 -10.696 -3.026 1.00 78.06 99 VAL A C 1
ATOM 800 O O . VAL A 1 99 ? 3.492 -9.558 -2.679 1.00 78.06 99 VAL A O 1
ATOM 803 N N . SER A 1 100 ? 3.712 -11.303 -4.092 1.00 81.81 100 SER A N 1
ATOM 804 C CA . SER A 1 100 ? 4.645 -10.636 -5.004 1.00 81.81 100 SER A CA 1
ATOM 805 C C . SER A 1 100 ? 4.039 -9.341 -5.531 1.00 81.81 100 SER A C 1
ATOM 807 O O . SER A 1 100 ? 2.914 -9.327 -6.046 1.00 81.81 100 SER A O 1
ATOM 809 N N . THR A 1 101 ? 4.782 -8.250 -5.390 1.00 86.69 101 THR A N 1
ATOM 810 C CA . THR A 1 101 ? 4.369 -6.939 -5.882 1.00 86.69 101 THR A CA 1
ATOM 811 C C . THR A 1 101 ? 4.887 -6.746 -7.309 1.00 86.69 101 THR A C 1
ATOM 813 O O . THR A 1 101 ? 5.855 -7.398 -7.706 1.00 86.69 101 THR A O 1
ATOM 816 N N . PRO A 1 102 ? 4.280 -5.849 -8.106 1.00 90.44 102 PRO A N 1
ATOM 817 C CA . PRO A 1 102 ? 4.831 -5.465 -9.406 1.00 90.44 102 PRO A CA 1
ATOM 818 C C . PRO A 1 102 ? 6.309 -5.048 -9.335 1.00 90.44 102 PRO A C 1
ATOM 820 O O . PRO A 1 102 ? 7.077 -5.363 -10.239 1.00 90.44 102 PRO A O 1
ATOM 823 N N . LEU A 1 103 ? 6.715 -4.416 -8.227 1.00 90.56 103 LEU A N 1
ATOM 824 C CA . LEU A 1 103 ? 8.097 -4.013 -7.981 1.00 90.56 103 LEU A CA 1
ATOM 825 C C . LEU A 1 103 ? 9.059 -5.210 -7.955 1.00 90.56 103 LEU A C 1
ATOM 827 O O . LEU A 1 103 ? 10.114 -5.130 -8.569 1.00 90.56 103 LEU A O 1
ATOM 831 N N . THR A 1 104 ? 8.668 -6.347 -7.368 1.00 91.06 104 THR A N 1
ATOM 832 C CA . THR A 1 104 ? 9.494 -7.570 -7.372 1.00 91.06 104 THR A CA 1
ATOM 833 C C . THR A 1 104 ? 9.841 -8.029 -8.792 1.00 91.06 104 THR A C 1
ATOM 835 O O . THR A 1 104 ? 10.948 -8.494 -9.046 1.00 91.06 104 THR A O 1
ATOM 838 N N . TYR A 1 105 ? 8.908 -7.893 -9.740 1.00 93.06 105 TYR A N 1
ATOM 839 C CA . TYR A 1 105 ? 9.164 -8.251 -11.138 1.00 93.06 105 TYR A CA 1
ATOM 840 C C . TYR A 1 105 ? 10.071 -7.234 -11.831 1.00 93.06 105 TYR A C 1
ATOM 842 O O . TYR A 1 105 ? 10.923 -7.629 -12.620 1.00 93.06 105 TYR A O 1
ATOM 850 N N . VAL A 1 106 ? 9.918 -5.942 -11.524 1.00 93.44 106 VAL A N 1
ATOM 851 C CA . VAL A 1 106 ? 10.830 -4.896 -12.011 1.00 93.44 106 VAL A CA 1
ATOM 852 C C . VAL A 1 106 ? 12.254 -5.173 -11.533 1.00 93.44 106 VAL A C 1
ATOM 854 O O . VAL A 1 106 ? 13.168 -5.214 -12.351 1.00 93.44 106 VAL A O 1
ATOM 857 N N . GLU A 1 107 ? 12.439 -5.420 -10.237 1.00 92.06 107 GLU A N 1
ATOM 858 C CA . GLU A 1 107 ? 13.744 -5.736 -9.647 1.00 92.06 107 GLU A CA 1
ATOM 859 C C . GLU A 1 107 ? 14.362 -6.985 -10.287 1.00 92.06 107 GLU A C 1
ATOM 861 O O . GLU A 1 107 ? 15.518 -6.948 -10.705 1.00 92.06 107 GLU A O 1
ATOM 866 N N . LEU A 1 108 ? 13.578 -8.056 -10.460 1.00 94.06 108 LEU A N 1
ATOM 867 C CA . LEU A 1 108 ? 14.029 -9.276 -11.134 1.00 94.06 108 LEU A CA 1
ATOM 868 C C . LEU A 1 108 ? 14.495 -9.006 -12.572 1.00 94.06 108 LEU A C 1
ATOM 870 O O . LEU A 1 108 ? 15.547 -9.493 -12.983 1.00 94.06 108 LEU A O 1
ATOM 874 N N . LEU A 1 109 ? 13.721 -8.247 -13.350 1.00 93.44 109 LEU A N 1
ATOM 875 C CA . LEU A 1 109 ? 14.070 -7.930 -14.736 1.00 93.44 109 LEU A CA 1
ATOM 876 C C . LEU A 1 109 ? 15.341 -7.078 -14.814 1.00 93.44 109 LEU A C 1
ATOM 878 O O . LEU A 1 109 ? 16.198 -7.343 -15.657 1.00 93.44 109 LEU A O 1
ATOM 882 N N . LEU A 1 110 ? 15.486 -6.088 -13.931 1.00 92.38 110 LEU A N 1
ATOM 883 C CA . LEU A 1 110 ? 16.685 -5.252 -13.862 1.00 92.38 110 LEU A CA 1
ATOM 884 C C . LEU A 1 110 ? 17.928 -6.066 -13.481 1.00 92.38 110 LEU A C 1
ATOM 886 O O . LEU A 1 110 ? 18.979 -5.875 -14.095 1.00 92.38 110 LEU A O 1
ATOM 890 N N . GLU A 1 111 ? 17.800 -6.999 -12.536 1.00 91.56 111 GLU A N 1
ATOM 891 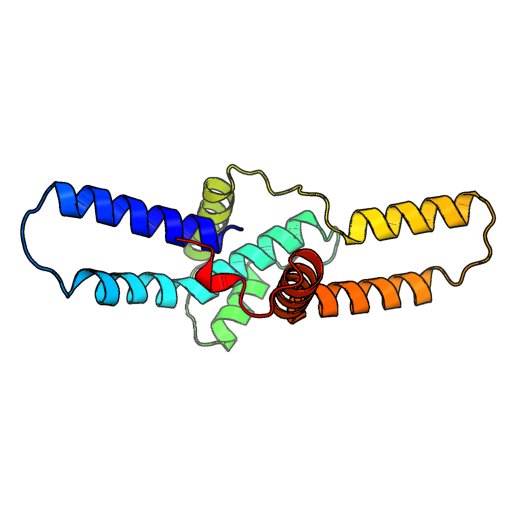C CA . GLU A 1 111 ? 18.878 -7.911 -12.140 1.00 91.56 111 GLU A CA 1
ATOM 892 C C . GLU A 1 111 ? 19.315 -8.797 -13.316 1.00 91.56 111 GLU A C 1
ATOM 894 O O . GLU A 1 111 ? 20.502 -8.881 -13.634 1.00 91.56 111 GLU A O 1
ATOM 899 N N . VAL A 1 112 ? 18.357 -9.401 -14.030 1.00 93.12 112 VAL A N 1
ATOM 900 C CA . VAL A 1 112 ? 18.637 -10.240 -15.206 1.00 93.12 112 VAL A CA 1
ATOM 901 C C . VAL A 1 112 ? 19.322 -9.433 -16.311 1.00 93.12 112 VAL A C 1
ATOM 903 O O . VAL A 1 112 ? 20.284 -9.911 -16.915 1.00 93.12 112 VAL A O 1
ATOM 906 N N . LEU A 1 113 ? 18.870 -8.209 -16.588 1.00 90.19 113 LEU A N 1
ATOM 907 C CA . LEU A 1 113 ? 19.499 -7.349 -17.594 1.00 90.19 113 LEU A CA 1
ATOM 908 C C . LEU A 1 113 ? 20.935 -6.974 -17.204 1.00 90.19 113 LEU A C 1
ATOM 910 O O . LEU A 1 113 ? 21.830 -7.034 -18.050 1.00 90.19 113 LEU A O 1
ATOM 914 N N . GLY A 1 114 ? 21.164 -6.646 -15.929 1.00 88.75 114 GLY A N 1
ATOM 915 C CA . GLY A 1 114 ? 22.499 -6.370 -15.399 1.00 88.75 114 GLY A CA 1
ATOM 916 C C . GLY A 1 114 ? 23.428 -7.582 -15.498 1.00 88.75 114 GLY A C 1
ATOM 917 O O . GLY A 1 114 ? 24.555 -7.455 -15.977 1.00 88.75 114 GLY A O 1
ATOM 918 N N . HIS A 1 115 ? 22.938 -8.772 -15.136 1.00 89.00 115 HIS A N 1
ATOM 919 C CA . HIS A 1 115 ? 23.698 -10.022 -15.229 1.00 89.00 115 HIS A CA 1
ATOM 920 C C . HIS A 1 115 ? 24.113 -10.357 -16.669 1.00 89.00 115 HIS A C 1
ATOM 922 O O . HIS A 1 115 ? 25.224 -10.827 -16.903 1.00 89.00 115 HIS A O 1
ATOM 928 N N . ASN A 1 116 ? 23.254 -10.061 -17.647 1.00 91.00 116 ASN A N 1
ATOM 929 C CA . ASN A 1 116 ? 23.542 -10.265 -19.070 1.00 91.00 116 ASN A CA 1
ATOM 930 C C . ASN A 1 116 ? 24.482 -9.199 -19.676 1.00 91.00 116 ASN A C 1
ATOM 932 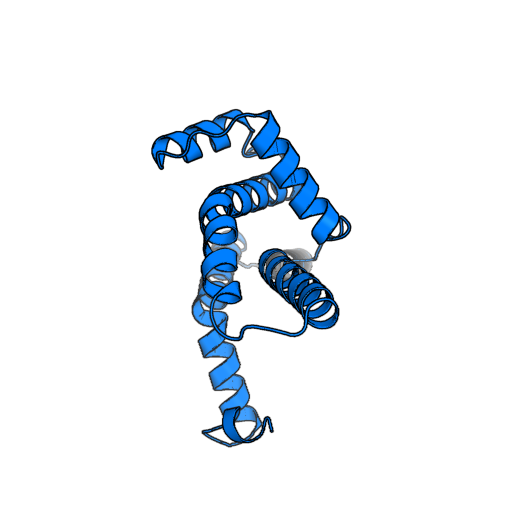O O . ASN A 1 116 ? 24.672 -9.167 -20.891 1.00 91.00 116 ASN A O 1
ATOM 936 N N . GLY A 1 117 ? 25.071 -8.319 -18.860 1.00 86.06 117 GLY A N 1
ATOM 937 C CA . GLY A 1 117 ? 26.033 -7.312 -19.313 1.00 86.06 117 GLY A CA 1
ATOM 938 C C . GLY A 1 117 ? 25.397 -6.090 -19.977 1.00 86.06 117 GLY A C 1
ATOM 939 O O . GLY A 1 117 ? 26.087 -5.339 -20.668 1.00 86.06 117 GLY A O 1
ATOM 940 N N . CYS A 1 118 ? 24.094 -5.864 -19.784 1.00 86.31 118 CYS A N 1
ATOM 941 C CA . CYS A 1 118 ? 23.439 -4.667 -20.293 1.00 86.31 118 CYS A CA 1
ATOM 942 C C . CYS A 1 118 ? 23.880 -3.444 -19.472 1.00 86.31 118 CYS A C 1
ATOM 944 O O . CYS A 1 118 ? 23.591 -3.341 -18.278 1.00 86.31 118 CYS A O 1
ATOM 946 N N . LEU A 1 119 ? 24.578 -2.501 -20.109 1.00 82.75 119 LEU A N 1
ATOM 947 C CA . LEU A 1 119 ? 24.992 -1.244 -19.481 1.00 82.75 119 LEU A CA 1
ATOM 948 C C . LEU A 1 119 ? 23.800 -0.285 -19.398 1.00 82.75 119 LEU A C 1
ATOM 950 O O . LEU A 1 119 ? 23.634 0.603 -20.232 1.00 82.75 119 LEU A O 1
ATOM 954 N N . LEU A 1 120 ? 22.954 -0.489 -18.390 1.00 81.81 120 LEU A N 1
ATOM 955 C CA . LEU A 1 120 ? 21.793 0.354 -18.121 1.00 81.81 120 LEU A CA 1
ATOM 956 C C . LEU A 1 120 ? 22.024 1.229 -16.887 1.00 81.81 120 LEU A C 1
ATOM 958 O O . LEU A 1 120 ? 22.649 0.783 -15.920 1.00 81.81 120 LEU A O 1
ATOM 962 N N . PRO A 1 121 ? 21.466 2.452 -16.859 1.00 87.06 121 PRO A N 1
ATOM 963 C CA . PRO A 1 121 ? 21.386 3.247 -15.643 1.00 87.06 121 PRO A CA 1
ATOM 964 C C . PRO A 1 121 ? 20.340 2.626 -14.702 1.00 87.06 121 PRO A C 1
ATOM 966 O O . PRO A 1 121 ? 19.215 3.110 -14.593 1.00 87.06 121 PRO A O 1
ATOM 969 N N . THR A 1 122 ? 20.702 1.529 -14.031 1.00 84.31 122 THR A N 1
ATOM 970 C CA . THR A 1 122 ? 19.784 0.706 -13.224 1.00 84.31 122 THR A CA 1
ATOM 971 C C . THR A 1 122 ? 19.081 1.499 -12.127 1.00 84.31 122 THR A C 1
ATOM 973 O O . THR A 1 122 ? 17.883 1.327 -11.937 1.00 84.31 122 THR A O 1
ATOM 976 N N . LYS A 1 123 ? 19.789 2.413 -11.450 1.00 87.62 123 LYS A N 1
ATOM 977 C CA . LYS A 1 123 ? 19.214 3.273 -10.401 1.00 87.62 123 LYS A CA 1
ATOM 978 C C . LYS A 1 123 ? 18.148 4.246 -10.944 1.00 87.62 123 LYS A C 1
ATOM 980 O O . LYS A 1 123 ? 17.007 4.129 -10.506 1.00 87.62 123 LYS A O 1
ATOM 985 N N . PRO A 1 124 ? 18.444 5.132 -11.921 1.00 92.56 124 PRO A N 1
ATOM 986 C CA . PRO A 1 124 ? 17.416 5.987 -12.525 1.00 92.56 124 PRO A CA 1
ATOM 987 C C . PRO A 1 124 ? 16.245 5.212 -13.133 1.00 92.56 124 PRO A C 1
ATOM 989 O O . PRO A 1 124 ? 15.096 5.643 -13.042 1.00 92.56 124 PRO A O 1
ATOM 992 N N . LEU A 1 125 ? 16.522 4.058 -13.750 1.00 92.12 125 LEU A N 1
ATOM 993 C CA . LEU A 1 125 ? 15.483 3.224 -14.345 1.00 92.12 125 LEU A CA 1
ATOM 994 C C . LEU A 1 125 ? 14.563 2.634 -13.272 1.00 92.12 125 LEU A C 1
ATOM 996 O O . LEU A 1 125 ? 13.347 2.722 -13.403 1.00 92.12 125 LEU A O 1
ATOM 1000 N N . HIS A 1 126 ? 15.131 2.114 -12.183 1.00 94.12 126 HIS A N 1
ATOM 1001 C CA . HIS A 1 126 ? 14.372 1.640 -11.030 1.00 94.12 126 HIS A CA 1
ATOM 1002 C C . HIS A 1 126 ? 13.503 2.753 -10.427 1.00 94.12 126 HIS A C 1
ATOM 1004 O O . HIS A 1 126 ? 12.310 2.548 -10.219 1.00 94.12 126 HIS A O 1
ATOM 1010 N N . GLU A 1 127 ? 14.061 3.945 -10.195 1.00 94.19 127 GLU A N 1
ATOM 1011 C CA . GLU A 1 127 ? 13.314 5.103 -9.675 1.00 94.19 127 GLU A CA 1
ATOM 1012 C C . GLU A 1 127 ? 12.146 5.491 -10.591 1.00 94.19 127 GLU A C 1
ATOM 1014 O O . GLU A 1 127 ? 11.027 5.703 -10.119 1.00 94.19 127 GLU A O 1
ATOM 1019 N N . THR A 1 128 ? 12.379 5.503 -11.905 1.00 95.06 128 THR A N 1
ATOM 1020 C CA . THR A 1 128 ? 11.336 5.769 -12.906 1.00 95.06 128 THR A CA 1
ATOM 1021 C C . THR A 1 128 ? 10.247 4.696 -12.865 1.00 95.06 128 THR A C 1
ATOM 1023 O O . THR A 1 128 ? 9.059 5.015 -12.895 1.00 95.06 128 THR A O 1
ATOM 1026 N N . CYS A 1 129 ? 10.625 3.418 -12.754 1.00 95.19 129 CYS A N 1
ATOM 1027 C CA . CYS A 1 129 ? 9.669 2.323 -12.629 1.00 95.19 129 CYS A CA 1
ATOM 1028 C C . CYS A 1 129 ? 8.829 2.439 -11.352 1.00 95.19 129 CYS A C 1
ATOM 1030 O O . CYS A 1 129 ? 7.624 2.222 -11.421 1.00 95.19 129 CYS A O 1
ATOM 1032 N N . VAL A 1 130 ? 9.419 2.811 -10.211 1.00 94.06 130 VAL A N 1
ATOM 1033 C CA . VAL A 1 130 ? 8.671 3.035 -8.960 1.00 94.06 130 VAL A CA 1
ATOM 1034 C C . VAL A 1 130 ? 7.636 4.147 -9.139 1.00 94.06 130 VAL A C 1
ATOM 1036 O O . VAL A 1 130 ? 6.464 3.934 -8.840 1.00 94.06 130 VAL A O 1
ATOM 1039 N N . GLN A 1 131 ? 8.028 5.290 -9.710 1.00 95.62 131 GLN A N 1
ATOM 1040 C CA . GLN A 1 131 ? 7.098 6.393 -9.982 1.00 95.62 131 GLN A CA 1
ATOM 1041 C C . GLN A 1 131 ? 5.963 5.980 -10.928 1.00 95.62 131 GLN A C 1
ATOM 1043 O O . GLN A 1 131 ? 4.805 6.347 -10.716 1.00 95.62 131 GLN A O 1
ATOM 1048 N N . LEU A 1 132 ? 6.278 5.195 -11.961 1.00 95.69 132 LEU A N 1
ATOM 1049 C CA . LEU A 1 132 ? 5.278 4.671 -12.886 1.00 95.69 132 LEU A CA 1
ATOM 1050 C C . LEU A 1 132 ? 4.321 3.701 -12.185 1.00 95.69 132 LEU A C 1
ATOM 1052 O O . LEU A 1 132 ? 3.116 3.774 -12.404 1.00 95.69 132 LEU A O 1
ATOM 1056 N N . LEU A 1 133 ? 4.833 2.820 -11.322 1.00 94.81 133 LEU A N 1
ATOM 1057 C CA . LEU A 1 133 ? 4.011 1.901 -10.536 1.00 94.81 133 LEU A CA 1
ATOM 1058 C C . LEU A 1 133 ? 3.075 2.653 -9.581 1.00 94.81 133 LEU A C 1
ATOM 1060 O O . LEU A 1 133 ? 1.900 2.289 -9.497 1.00 94.81 133 LEU A O 1
ATOM 1064 N N . ASP A 1 134 ? 3.553 3.713 -8.927 1.00 93.06 134 ASP A N 1
ATOM 1065 C CA . ASP A 1 134 ? 2.726 4.580 -8.080 1.00 93.06 134 ASP A CA 1
ATOM 1066 C C . ASP A 1 134 ? 1.621 5.260 -8.898 1.00 93.06 134 ASP A C 1
ATOM 1068 O O . ASP A 1 134 ? 0.445 5.211 -8.528 1.00 93.06 134 ASP A O 1
ATOM 1072 N N . PHE A 1 135 ? 1.967 5.827 -10.058 1.00 94.12 135 PHE A N 1
ATOM 1073 C CA . PHE A 1 135 ? 0.992 6.421 -10.971 1.00 94.12 135 PHE A CA 1
ATOM 1074 C C . PHE A 1 135 ? -0.053 5.400 -11.442 1.00 94.12 135 PHE A C 1
ATOM 1076 O O . PHE A 1 135 ? -1.255 5.669 -11.374 1.00 94.12 135 PHE A O 1
ATOM 1083 N N . CYS A 1 136 ? 0.381 4.213 -11.875 1.00 93.19 136 CYS A N 1
ATOM 1084 C CA . CYS A 1 136 ? -0.504 3.132 -12.304 1.00 93.19 136 CYS A CA 1
ATOM 1085 C C . CYS A 1 136 ? -1.408 2.641 -11.168 1.00 93.19 136 CYS A C 1
ATOM 1087 O O . CYS A 1 136 ? -2.548 2.251 -11.417 1.00 93.19 136 CYS A O 1
ATOM 1089 N N . TYR A 1 137 ? -0.924 2.652 -9.924 1.00 90.69 137 TYR A N 1
ATOM 1090 C CA . TYR A 1 137 ? -1.731 2.295 -8.763 1.00 90.69 137 TYR A CA 1
ATOM 1091 C C . TYR A 1 137 ? -2.816 3.343 -8.485 1.00 90.69 137 TYR A C 1
ATOM 1093 O O . TYR A 1 137 ? -3.966 2.976 -8.241 1.00 90.69 137 TYR A O 1
ATOM 1101 N N . LEU A 1 138 ? -2.475 4.632 -8.562 1.00 92.50 138 LEU A N 1
ATOM 1102 C CA . LEU A 1 138 ? -3.409 5.739 -8.322 1.00 92.50 138 LEU A CA 1
ATOM 1103 C C . LEU A 1 138 ? -4.454 5.894 -9.434 1.00 92.50 138 LEU A C 1
ATOM 1105 O O . LEU A 1 138 ? -5.605 6.213 -9.153 1.00 92.50 138 LEU A O 1
ATOM 1109 N N . THR A 1 139 ? -4.072 5.646 -10.687 1.00 93.31 139 THR A N 1
ATOM 1110 C CA . THR A 1 139 ? -4.949 5.768 -11.869 1.00 93.31 139 THR A CA 1
ATOM 1111 C C . THR A 1 139 ? -5.525 4.431 -12.324 1.00 93.31 139 THR A C 1
ATOM 1113 O O . THR A 1 139 ? -6.027 4.302 -13.443 1.00 93.31 139 THR A O 1
ATOM 1116 N N . ARG A 1 140 ? -5.473 3.421 -11.448 1.00 90.75 140 ARG A N 1
ATOM 1117 C CA . ARG A 1 140 ? -5.856 2.044 -11.755 1.00 90.75 140 ARG A CA 1
ATOM 1118 C C . ARG A 1 140 ? -7.239 1.961 -12.393 1.00 90.75 140 ARG A C 1
ATOM 1120 O O . ARG A 1 140 ? -7.380 1.327 -13.431 1.00 90.75 140 ARG A O 1
ATOM 1127 N N . ASP A 1 141 ? -8.239 2.600 -11.801 1.00 89.69 141 ASP A N 1
ATOM 1128 C CA . ASP A 1 141 ? -9.618 2.487 -12.281 1.00 89.69 141 ASP A CA 1
ATOM 1129 C C . ASP A 1 141 ? -9.775 3.054 -13.697 1.00 89.69 141 ASP A C 1
ATOM 1131 O O . ASP A 1 141 ? -10.410 2.422 -14.538 1.00 89.69 141 ASP A O 1
ATOM 1135 N N . THR A 1 142 ? -9.117 4.178 -14.001 1.00 91.62 142 THR A N 1
ATOM 1136 C CA . THR A 1 142 ? -9.067 4.744 -15.356 1.00 91.62 142 THR A CA 1
ATOM 1137 C C . THR A 1 142 ? -8.381 3.791 -16.327 1.00 91.62 142 THR A C 1
ATOM 1139 O O . THR A 1 142 ? -8.946 3.490 -17.372 1.00 91.62 142 THR A O 1
ATOM 1142 N N . ILE A 1 143 ? -7.205 3.262 -15.971 1.00 90.19 143 ILE A N 1
ATOM 1143 C CA . ILE A 1 143 ? -6.457 2.330 -16.828 1.00 90.19 143 ILE A CA 1
ATOM 1144 C C . ILE A 1 143 ? -7.309 1.101 -17.159 1.00 90.19 143 ILE A C 1
ATOM 1146 O O . ILE A 1 143 ? -7.448 0.746 -18.327 1.00 90.19 143 ILE A O 1
ATOM 1150 N N . TYR A 1 144 ? -7.894 0.453 -16.149 1.00 88.62 144 TYR A N 1
ATOM 1151 C CA . TYR A 1 144 ? -8.697 -0.751 -16.370 1.00 88.62 144 TYR A CA 1
ATOM 1152 C C . TYR A 1 144 ? -9.998 -0.451 -17.123 1.00 88.62 144 TYR A C 1
ATOM 1154 O O . TYR A 1 144 ? -10.390 -1.268 -17.952 1.00 88.62 144 TYR A O 1
ATOM 1162 N N . SER A 1 145 ? -10.633 0.703 -16.893 1.00 88.75 145 SER A N 1
ATOM 1163 C CA . SER A 1 145 ? -11.841 1.106 -17.632 1.00 88.75 145 SER A CA 1
ATOM 1164 C C . SER A 1 145 ? -11.535 1.363 -19.106 1.00 88.75 145 SER A C 1
ATOM 1166 O O . SER A 1 145 ? -12.184 0.778 -19.966 1.00 88.75 145 SER A O 1
ATOM 1168 N N . THR A 1 146 ? -10.482 2.128 -19.412 1.00 89.88 146 THR A N 1
ATOM 1169 C CA . THR A 1 146 ? -10.042 2.358 -20.797 1.00 89.88 146 THR A CA 1
ATOM 1170 C C . THR A 1 146 ? -9.662 1.049 -21.491 1.00 89.88 146 THR A C 1
ATOM 1172 O O . THR A 1 146 ? -10.060 0.818 -22.629 1.00 89.88 146 THR A O 1
ATOM 1175 N N . LEU A 1 147 ? -8.923 0.161 -20.817 1.00 89.25 147 LEU A N 1
ATOM 1176 C CA . LEU A 1 147 ? -8.572 -1.146 -21.382 1.00 89.25 147 LEU A CA 1
ATOM 1177 C C . LEU A 1 147 ? -9.807 -2.010 -21.657 1.00 89.25 147 LEU A C 1
ATOM 1179 O O . LEU A 1 147 ? -9.836 -2.713 -22.663 1.00 89.25 147 LEU A O 1
ATOM 1183 N N . LEU A 1 148 ? -10.813 -1.960 -20.781 1.00 86.94 148 LEU A N 1
ATOM 1184 C CA . LEU A 1 148 ? -12.060 -2.700 -20.945 1.00 86.94 148 LEU A CA 1
ATOM 1185 C C . LEU A 1 148 ? -12.880 -2.175 -22.129 1.00 86.94 148 LEU A C 1
ATOM 1187 O O . LEU A 1 148 ? -13.324 -2.972 -22.951 1.00 86.94 148 LEU A O 1
ATOM 1191 N N . GLU A 1 149 ? -13.046 -0.856 -22.236 1.00 87.88 149 GLU A N 1
ATOM 1192 C CA . GLU A 1 149 ? -13.749 -0.209 -23.353 1.00 87.88 149 GLU A CA 1
ATOM 1193 C C . GLU A 1 149 ? -13.102 -0.554 -24.697 1.00 87.88 149 GLU A C 1
ATOM 1195 O O . GLU A 1 149 ? -13.795 -0.931 -25.643 1.00 87.88 149 GLU A O 1
ATOM 1200 N N . ILE A 1 150 ? -11.766 -0.492 -24.765 1.00 88.25 150 ILE A N 1
ATOM 1201 C CA . ILE A 1 150 ? -11.008 -0.861 -25.967 1.00 88.25 150 ILE A CA 1
ATOM 1202 C C . ILE A 1 150 ? -11.182 -2.351 -26.279 1.00 88.25 150 ILE A C 1
ATOM 1204 O O . ILE A 1 150 ? -11.427 -2.704 -27.428 1.00 88.25 150 ILE A O 1
ATOM 1208 N N . ALA A 1 151 ? -11.064 -3.231 -25.280 1.00 87.19 151 ALA A N 1
ATOM 1209 C CA . ALA A 1 151 ? -11.125 -4.678 -25.492 1.00 87.19 151 ALA A CA 1
ATOM 1210 C C . ALA A 1 151 ? -12.509 -5.174 -25.938 1.00 87.19 151 ALA A C 1
ATOM 1212 O O . ALA A 1 151 ? -12.594 -6.190 -26.625 1.00 87.19 151 ALA A O 1
ATOM 1213 N N . ILE A 1 152 ? -13.581 -4.488 -25.531 1.00 86.69 152 ILE A N 1
ATOM 1214 C CA . ILE A 1 152 ? -14.966 -4.841 -25.884 1.00 86.69 152 ILE A CA 1
ATOM 1215 C C . ILE A 1 152 ? -15.444 -4.050 -27.121 1.00 86.69 152 ILE A C 1
ATOM 1217 O O . ILE A 1 152 ? -16.531 -4.312 -27.626 1.00 86.69 152 ILE A O 1
ATOM 1221 N N . GLU A 1 153 ? -14.648 -3.095 -27.626 1.00 78.62 153 GLU A N 1
ATOM 1222 C CA . GLU A 1 153 ? -15.051 -2.128 -28.665 1.00 78.62 153 GLU A CA 1
ATOM 1223 C C . GLU A 1 153 ? -16.391 -1.439 -28.330 1.00 78.62 153 GLU A C 1
ATOM 1225 O O . GLU A 1 153 ? -17.190 -1.101 -29.204 1.00 78.62 153 GLU A O 1
ATOM 1230 N N . ASN A 1 154 ? -16.661 -1.251 -27.035 1.00 67.56 154 ASN A N 1
ATOM 1231 C CA . ASN A 1 154 ? -17.935 -0.756 -26.534 1.00 67.56 154 ASN A CA 1
ATOM 1232 C C . ASN A 1 154 ? -17.699 0.303 -25.459 1.00 67.56 154 ASN A C 1
ATOM 1234 O O . ASN A 1 154 ? -17.040 0.056 -24.449 1.00 67.56 154 ASN A O 1
ATOM 1238 N N . SER A 1 155 ? -18.262 1.486 -25.687 1.00 65.50 155 SER A N 1
ATOM 1239 C CA . SER A 1 155 ? -18.102 2.664 -24.835 1.00 65.50 155 SER A CA 1
ATOM 1240 C C . SER A 1 155 ? -18.917 2.602 -23.536 1.00 65.50 155 SER A C 1
ATOM 1242 O O . SER A 1 155 ? -18.753 3.472 -22.686 1.00 65.50 155 SER A O 1
ATOM 1244 N N . THR A 1 156 ? -19.793 1.602 -23.358 1.00 64.81 156 THR A N 1
ATOM 1245 C CA . THR A 1 156 ? -20.620 1.427 -22.148 1.00 64.81 156 THR A CA 1
ATOM 1246 C C . THR A 1 156 ? -20.602 -0.021 -21.627 1.00 64.81 156 THR A C 1
ATOM 1248 O O . THR A 1 156 ? -21.615 -0.724 -21.677 1.00 64.81 156 THR A O 1
ATOM 1251 N N . PRO A 1 157 ? -19.476 -0.502 -21.062 1.00 59.16 157 PRO A N 1
ATOM 1252 C CA . PRO A 1 157 ? -19.356 -1.884 -20.576 1.00 59.16 157 PRO A CA 1
ATOM 1253 C C . PRO A 1 157 ? -20.307 -2.208 -19.411 1.00 59.16 157 PRO A C 1
ATOM 1255 O O . PRO A 1 157 ? -20.730 -3.351 -19.242 1.00 59.16 157 PRO A O 1
ATOM 1258 N N . SER A 1 158 ? -20.649 -1.198 -18.608 1.00 59.31 158 SER A N 1
ATOM 1259 C CA . SER A 1 158 ? -21.439 -1.319 -17.376 1.00 59.31 158 SER A CA 1
ATOM 1260 C C . SER A 1 158 ? -22.895 -1.743 -17.600 1.00 59.31 158 SER A C 1
ATOM 1262 O O . SER A 1 158 ? -23.524 -2.245 -16.676 1.00 59.31 158 SER A O 1
ATOM 1264 N N . GLU A 1 159 ? -23.438 -1.562 -18.807 1.00 55.59 159 GLU A N 1
ATOM 1265 C CA . GLU A 1 159 ? -24.821 -1.942 -19.140 1.00 55.59 159 GLU A CA 1
ATOM 1266 C C . GLU A 1 159 ? -24.959 -3.421 -19.532 1.00 55.59 159 GLU A C 1
ATOM 1268 O O . GLU A 1 159 ? -26.061 -3.962 -19.541 1.00 55.59 159 GLU A O 1
ATOM 1273 N N . LEU A 1 160 ? -23.843 -4.097 -19.824 1.00 51.69 160 LEU A N 1
ATOM 1274 C CA . LEU A 1 160 ? -23.821 -5.514 -20.206 1.00 51.69 160 LEU A CA 1
ATOM 1275 C C . LEU A 1 160 ? -23.667 -6.460 -19.005 1.00 51.69 160 LEU A C 1
ATOM 1277 O O . LEU A 1 160 ? -23.718 -7.677 -19.170 1.00 51.69 160 LEU A O 1
ATOM 1281 N N . GLN A 1 161 ? -23.478 -5.917 -17.802 1.00 48.59 161 GLN A N 1
ATOM 1282 C CA . GLN A 1 161 ? -23.427 -6.670 -16.550 1.00 48.59 161 GLN A CA 1
ATOM 1283 C C . GLN A 1 161 ? -24.824 -6.711 -15.902 1.00 48.59 161 GLN A C 1
ATOM 1285 O O . GLN A 1 161 ? -25.032 -6.113 -14.847 1.00 48.59 161 GLN A O 1
ATOM 1290 N N . VAL A 1 162 ? -25.783 -7.385 -16.551 1.00 40.06 162 VAL A N 1
ATOM 1291 C CA . VAL A 1 162 ? -27.094 -7.750 -15.965 1.00 40.06 162 VAL A CA 1
ATOM 1292 C C . VAL A 1 162 ? -27.072 -9.203 -15.514 1.00 40.06 162 VAL A C 1
ATOM 1294 O O . VAL A 1 162 ? -26.622 -10.055 -16.313 1.00 40.06 162 VAL A O 1
#

InterPro domains:
  IPR036915 Cyclin-like superfamily [SSF47954] (37-98)

Sequence (162 aa):
RFMIKQVEQISKSSRENVRSCEQGEGSSWSSLKDPIYDTFVLRLVSCVQLASKLSLHYNIVNTDTALKFLQSLKYSYTKQELLESELAVLKTLRFQINVSTPLTYVELLLEVLGHNGCLLPTKPLHETCVQLLDFCYLTRDTIYSTLLEIAIENSTPSELQV

Secondary structure (DSSP, 8-state):
-HHHHHHHHHHHHHHHHHTT----TTSHHHHHHHHHHHHHHHHHHHHHHHHHHHH-SS----HHHHHHHHHHTT----HHHHHHHHHHHHHHTTT---PPPHHHHHHHHHHHHHHTT----HHHHHHHHHHHHHHHHHTHHHHHHHHHHHHHT-S-GGGS--

Foldseek 3Di:
DLVVLVVVVLVVVVVVVCVVDPDDPDPPVVVSVVVCVLCVLLLVLLVQQVCQVVPPPDDHCDLVNSQVVCVVVVHHDDSVSSVVSNVSSCVSVVVPPPDDDPLNVLVVVLVVCVVVVNPDPSVVVSVVVVVVSVVCVVCVVVVVLVVVCVVVVHPCPPVVPD

Radius of gyration: 21.41 Å; chains: 1; bounding box: 65×30×52 Å

Organism: Todus mexicanus (NCBI:txid135184)

pLDDT: mean 80.62, std 14.88, range [40.06, 95.69]